Protein AF-A0A968F1L6-F1 (afdb_monomer_lite)

Foldseek 3Di:
DDVVVCPPVPDPNPLVVLVVVLVVQLVVLLVVLQVQLVCLCVVCVPDVPPVSNVCNNPVSVVSNVVSNVVSVVVSVVSNVVSVVVVVVVVVVVVVVVD

Secondary structure (DSSP, 8-state):
--GGGTS-TTS--HHHHHHHHHHHHHHHHHHHHHHHHHHHHHHHHTTSHHHHHHHHHHHHHHHHHHHHHHHHHHHHHHHHHHHHHHHHHHHHHHHHH-

Sequence (98 aa):
MNFKNFLNFERMVTPVIIKILFFIGLILVAITSIGIFFSGIIGGFGDGGFLSILVGLIGGPLTFILGALMVRIYSELLILLFRMNESLTDIKELLKKE

pLDDT: mean 87.09, std 12.54, range [45.66, 97.75]

Radius of gyration: 21.55 Å; chains: 1; bounding box: 43×28×70 Å

Structure (mmCIF, N/CA/C/O backbone):
data_AF-A0A968F1L6-F1
#
_entry.id   AF-A0A968F1L6-F1
#
loop_
_atom_site.group_PDB
_atom_site.id
_atom_site.type_symbol
_atom_site.label_atom_id
_atom_site.label_alt_id
_atom_site.label_comp_id
_atom_site.label_asym_id
_atom_site.label_entity_id
_atom_site.label_seq_id
_atom_site.pdbx_PDB_ins_code
_atom_site.Cartn_x
_atom_site.Cartn_y
_atom_site.Cartn_z
_atom_site.occupancy
_atom_site.B_iso_or_equiv
_atom_site.auth_seq_id
_atom_site.auth_comp_id
_atom_site.auth_as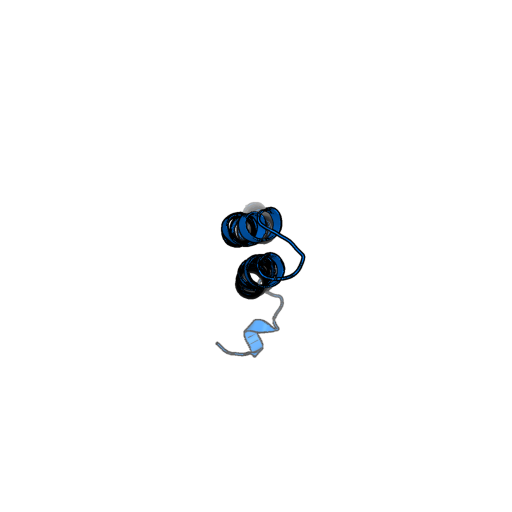ym_id
_atom_site.auth_atom_id
_atom_site.pdbx_PDB_model_num
ATOM 1 N N . MET A 1 1 ? -17.414 -19.609 7.245 1.00 47.41 1 MET A N 1
ATOM 2 C CA . MET A 1 1 ? -17.926 -18.583 8.185 1.00 47.41 1 MET A CA 1
ATOM 3 C C . MET A 1 1 ? -19.311 -18.165 7.722 1.00 47.41 1 MET A C 1
ATOM 5 O O . MET A 1 1 ? -19.473 -17.883 6.545 1.00 47.41 1 MET A O 1
ATOM 9 N N . ASN A 1 2 ? -20.308 -18.202 8.609 1.00 45.66 2 ASN A N 1
ATOM 10 C CA . ASN A 1 2 ? -21.695 -17.837 8.303 1.00 45.66 2 ASN A CA 1
ATOM 11 C C . ASN A 1 2 ? -21.788 -16.335 7.966 1.00 45.66 2 ASN A C 1
ATOM 13 O O . ASN A 1 2 ? -21.370 -15.514 8.779 1.00 45.66 2 ASN A O 1
ATOM 17 N N . PHE A 1 3 ? -22.350 -15.976 6.803 1.00 65.19 3 PHE A N 1
ATOM 18 C CA . PHE A 1 3 ? -22.499 -14.586 6.322 1.00 65.19 3 PHE A CA 1
ATOM 19 C C . PHE A 1 3 ? -23.245 -13.685 7.327 1.00 65.19 3 PHE A C 1
ATOM 21 O O . PHE A 1 3 ? -22.970 -12.494 7.438 1.00 65.19 3 PHE A O 1
ATOM 28 N N . LYS A 1 4 ? -24.110 -14.292 8.152 1.00 58.75 4 LYS A N 1
ATOM 29 C CA . LYS A 1 4 ? -24.836 -13.649 9.257 1.00 58.75 4 LYS A CA 1
ATOM 30 C C . LYS A 1 4 ? -23.925 -12.971 10.289 1.00 58.75 4 LYS A C 1
ATOM 32 O O . LYS A 1 4 ? -24.268 -11.905 10.781 1.00 58.75 4 LYS A O 1
ATOM 37 N N . ASN A 1 5 ? -22.749 -13.537 10.568 1.00 58.75 5 ASN A N 1
ATOM 38 C CA . ASN A 1 5 ? -21.812 -12.971 11.546 1.00 58.75 5 ASN A CA 1
ATOM 39 C C . ASN A 1 5 ? -20.969 -11.825 10.964 1.00 58.75 5 ASN A C 1
ATOM 41 O O . ASN A 1 5 ? -20.353 -11.091 11.724 1.00 58.75 5 ASN A O 1
ATOM 45 N N . PHE A 1 6 ? -20.927 -11.672 9.634 1.00 57.66 6 PHE A N 1
ATOM 46 C CA . PHE A 1 6 ? -20.200 -10.590 8.959 1.00 57.66 6 PHE A CA 1
ATOM 47 C C . PHE A 1 6 ? -21.010 -9.283 8.915 1.00 57.66 6 PHE A C 1
ATOM 49 O O . PHE A 1 6 ? -20.437 -8.210 8.775 1.00 57.66 6 PHE A O 1
ATOM 56 N N . LEU A 1 7 ? -22.339 -9.382 9.036 1.00 60.75 7 LEU A N 1
ATOM 57 C CA . LEU A 1 7 ? -23.267 -8.245 9.058 1.00 60.75 7 LEU A CA 1
ATOM 58 C C . LEU A 1 7 ? -23.646 -7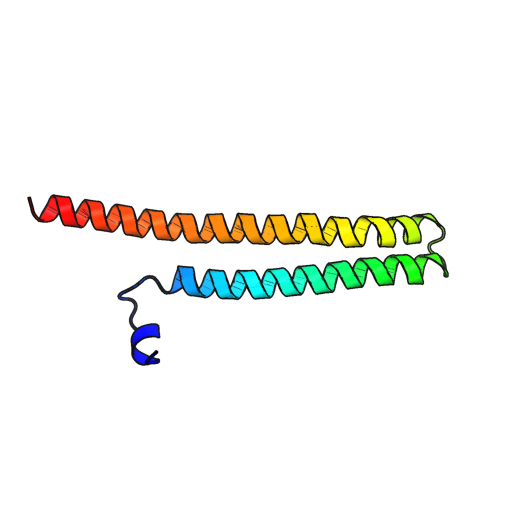.799 10.478 1.00 60.75 7 LEU A C 1
ATOM 60 O O . LEU A 1 7 ? -24.253 -6.743 10.639 1.00 60.75 7 LEU A O 1
ATOM 64 N N . ASN A 1 8 ? -23.289 -8.575 11.505 1.00 55.00 8 ASN A N 1
ATOM 65 C CA . ASN A 1 8 ? -23.416 -8.137 12.890 1.00 55.00 8 ASN A CA 1
ATOM 66 C C . ASN A 1 8 ? -22.247 -7.206 13.229 1.00 55.00 8 ASN A C 1
ATOM 68 O O . ASN A 1 8 ? -21.099 -7.636 13.318 1.00 55.00 8 ASN A O 1
ATOM 72 N N . PHE A 1 9 ? -22.557 -5.931 13.465 1.00 55.62 9 PHE A N 1
ATOM 73 C CA . PHE A 1 9 ? -21.622 -4.874 13.876 1.00 55.62 9 PHE A CA 1
ATOM 74 C C . PHE A 1 9 ? -21.048 -5.053 15.299 1.00 55.62 9 PHE A C 1
ATOM 76 O O . PHE A 1 9 ? -20.463 -4.126 15.848 1.00 55.62 9 PHE A O 1
ATOM 83 N N . GLU A 1 10 ? -21.202 -6.229 15.915 1.00 58.19 10 GLU A N 1
ATOM 84 C CA . GLU A 1 10 ? -20.697 -6.523 17.264 1.00 58.19 10 GLU A CA 1
ATOM 85 C C . GLU A 1 10 ? -19.166 -6.634 17.322 1.00 58.19 10 GLU A C 1
ATOM 87 O O . GLU A 1 10 ? -18.569 -6.457 18.378 1.00 58.19 10 GLU A O 1
ATOM 92 N N . ARG A 1 11 ? -18.509 -6.900 16.186 1.00 58.97 11 ARG A N 1
ATOM 93 C CA . ARG A 1 11 ? -17.054 -6.775 16.034 1.00 58.97 11 ARG A CA 1
ATOM 94 C C . ARG A 1 11 ? -16.742 -5.778 14.939 1.00 58.97 11 ARG A C 1
ATOM 96 O O . ARG A 1 11 ? -17.445 -5.723 13.931 1.00 58.97 11 ARG A O 1
ATOM 103 N N . MET A 1 12 ? -15.642 -5.044 15.093 1.00 68.69 12 MET A N 1
ATOM 104 C CA . MET A 1 12 ? -15.143 -4.194 14.021 1.00 68.69 12 MET A CA 1
ATOM 105 C C . MET A 1 12 ? -14.829 -5.073 12.801 1.00 68.69 12 MET A C 1
ATOM 107 O O . MET A 1 12 ? -13.866 -5.833 12.785 1.00 68.69 12 MET A O 1
ATOM 111 N N . VAL A 1 13 ? -15.666 -4.988 11.765 1.00 75.44 13 VAL A N 1
ATOM 112 C CA . VAL A 1 13 ? -15.443 -5.653 10.465 1.00 75.44 13 VAL A CA 1
ATOM 113 C C . VAL A 1 13 ? -14.335 -4.928 9.683 1.00 75.44 13 VAL A C 1
ATOM 115 O O . VAL A 1 13 ? -13.676 -5.496 8.810 1.00 75.44 13 VAL A O 1
ATOM 118 N N . THR A 1 14 ? -14.067 -3.673 10.043 1.00 80.38 14 THR A N 1
ATOM 119 C CA . THR A 1 14 ? -13.151 -2.762 9.354 1.00 80.38 14 THR A CA 1
ATOM 120 C C . THR A 1 14 ? -11.713 -3.276 9.202 1.00 80.38 14 THR A C 1
ATOM 122 O O . THR A 1 14 ? -11.190 -3.188 8.091 1.00 80.38 14 THR A O 1
ATOM 125 N N . PRO A 1 15 ? -11.064 -3.893 10.213 1.00 82.38 15 PRO A N 1
ATOM 126 C CA . PRO A 1 15 ? -9.724 -4.462 10.058 1.00 82.38 15 PRO A CA 1
ATOM 127 C C . PRO A 1 15 ? -9.654 -5.556 8.986 1.00 82.38 15 PRO A C 1
ATOM 129 O O . PRO A 1 15 ? -8.625 -5.719 8.334 1.00 82.38 15 PRO A O 1
ATOM 132 N N . VAL A 1 16 ? -10.740 -6.310 8.780 1.00 84.75 16 VAL A N 1
ATOM 133 C CA . VAL A 1 16 ? -10.815 -7.342 7.735 1.00 84.75 16 VAL A CA 1
ATOM 134 C C . VAL A 1 16 ? -10.942 -6.699 6.355 1.00 84.75 16 VAL A C 1
ATOM 136 O O . VAL A 1 16 ? -10.240 -7.101 5.430 1.00 84.75 16 VAL A O 1
ATOM 139 N N . ILE A 1 17 ? -11.773 -5.663 6.225 1.00 88.25 17 ILE A N 1
ATOM 140 C CA . ILE A 1 17 ? -11.934 -4.907 4.974 1.00 88.25 17 ILE A CA 1
ATOM 141 C C . ILE A 1 17 ? -10.607 -4.255 4.559 1.00 88.25 17 ILE A C 1
ATOM 143 O O . ILE A 1 17 ? -10.223 -4.344 3.395 1.00 88.25 17 ILE A O 1
ATOM 147 N N . ILE A 1 18 ? -9.857 -3.675 5.504 1.00 90.94 18 ILE A N 1
ATOM 148 C CA . ILE A 1 18 ? -8.552 -3.057 5.214 1.00 90.94 18 ILE A CA 1
ATOM 149 C C . ILE A 1 18 ? -7.552 -4.086 4.669 1.00 90.94 18 ILE A C 1
ATOM 151 O O . ILE A 1 18 ? -6.801 -3.772 3.750 1.00 90.94 18 ILE A O 1
ATOM 155 N N . LYS A 1 19 ? -7.567 -5.338 5.152 1.00 89.50 19 LYS A N 1
ATOM 156 C CA . LYS A 1 19 ? -6.717 -6.400 4.578 1.00 89.50 19 LYS A CA 1
ATOM 157 C C . LYS A 1 19 ? -7.055 -6.684 3.114 1.00 89.50 19 LYS A C 1
ATOM 159 O O . LYS A 1 19 ? -6.148 -6.902 2.320 1.00 89.50 19 LYS A O 1
ATOM 164 N N . ILE A 1 20 ? -8.336 -6.673 2.748 1.00 92.12 20 ILE A N 1
ATOM 165 C CA . ILE A 1 20 ? -8.761 -6.849 1.350 1.00 92.12 20 ILE A CA 1
ATOM 166 C C . ILE A 1 20 ? -8.280 -5.661 0.506 1.00 92.12 20 ILE A C 1
ATOM 168 O O . ILE A 1 20 ? -7.704 -5.860 -0.563 1.00 92.12 20 ILE A O 1
ATOM 172 N N . LEU A 1 21 ? -8.441 -4.435 1.015 1.00 92.81 21 LEU A N 1
ATOM 173 C CA . LEU A 1 21 ? -7.950 -3.221 0.356 1.00 92.81 21 LEU A CA 1
ATOM 174 C C . LEU A 1 21 ? -6.429 -3.226 0.169 1.00 92.81 21 LEU A C 1
ATOM 176 O O . LEU A 1 21 ? -5.961 -2.812 -0.887 1.00 92.81 21 LEU A O 1
ATOM 180 N N . PHE A 1 22 ? -5.664 -3.741 1.136 1.00 94.56 22 PHE A N 1
ATOM 181 C CA . PHE A 1 22 ? -4.213 -3.906 1.013 1.00 94.56 22 PHE A CA 1
ATOM 182 C C . PHE A 1 22 ? -3.843 -4.760 -0.205 1.00 94.56 22 PHE A C 1
ATOM 184 O O . PHE A 1 22 ? -3.014 -4.347 -1.013 1.00 94.56 22 PHE A O 1
ATOM 191 N N . PHE A 1 23 ? -4.480 -5.924 -0.376 1.00 94.75 23 PHE A N 1
ATOM 192 C CA . PHE A 1 23 ? -4.206 -6.791 -1.525 1.00 94.75 23 PHE A CA 1
ATOM 193 C C . PHE A 1 23 ? -4.592 -6.131 -2.851 1.00 94.75 23 PHE A C 1
ATOM 19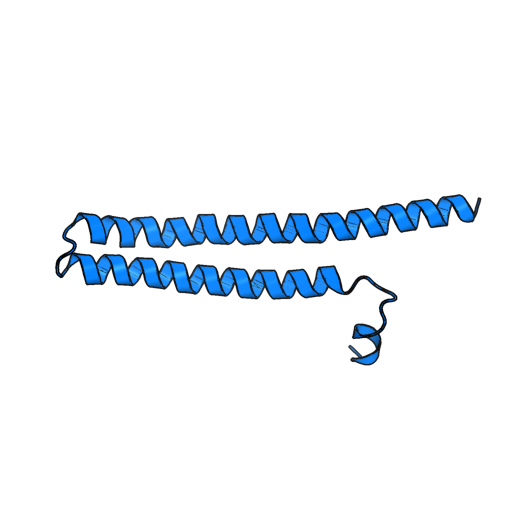5 O O . PHE A 1 23 ? -3.827 -6.206 -3.810 1.00 94.75 23 PHE A O 1
ATOM 202 N N . ILE A 1 24 ? -5.736 -5.443 -2.900 1.00 96.00 24 ILE A N 1
ATOM 203 C CA . ILE A 1 24 ? -6.158 -4.689 -4.089 1.00 96.00 24 ILE A CA 1
ATOM 204 C C . ILE A 1 24 ? -5.141 -3.588 -4.414 1.00 96.00 24 ILE A C 1
ATOM 206 O O . ILE A 1 24 ? -4.706 -3.469 -5.557 1.00 96.00 24 ILE A O 1
ATOM 210 N N . GLY A 1 25 ? -4.719 -2.814 -3.412 1.00 95.75 25 GLY A N 1
ATOM 211 C CA . GLY A 1 25 ? -3.716 -1.763 -3.566 1.00 95.75 25 GLY A CA 1
ATOM 212 C C . GLY A 1 25 ? -2.372 -2.309 -4.047 1.00 95.75 25 GLY A C 1
ATOM 213 O O . GLY A 1 25 ? -1.765 -1.737 -4.948 1.00 95.75 25 GLY A O 1
ATOM 214 N N . LEU A 1 26 ? -1.936 -3.450 -3.512 1.00 96.81 26 LEU A N 1
ATOM 215 C CA . LEU A 1 26 ? -0.700 -4.109 -3.931 1.00 96.81 26 LEU A CA 1
ATOM 216 C C . LEU A 1 26 ? -0.768 -4.572 -5.394 1.00 96.81 26 LEU A C 1
ATOM 218 O O . LEU A 1 26 ? 0.190 -4.377 -6.140 1.00 96.81 26 LEU A O 1
ATOM 222 N N . ILE A 1 27 ? -1.903 -5.135 -5.822 1.00 97.62 27 ILE A N 1
ATOM 223 C CA . ILE A 1 27 ? -2.134 -5.525 -7.221 1.00 97.62 27 ILE A CA 1
ATOM 224 C C . ILE A 1 27 ? -2.111 -4.295 -8.134 1.00 97.62 27 ILE A C 1
ATOM 226 O O . ILE A 1 27 ? -1.471 -4.331 -9.183 1.00 97.62 27 ILE A O 1
ATOM 230 N N . LEU A 1 28 ? -2.755 -3.195 -7.736 1.00 97.19 28 LEU A N 1
ATOM 231 C CA . LEU A 1 28 ? -2.733 -1.948 -8.503 1.00 97.19 28 LEU A CA 1
ATOM 232 C C . LEU A 1 28 ? -1.309 -1.409 -8.662 1.00 97.19 28 LEU A C 1
ATOM 234 O O . LEU A 1 28 ? -0.918 -1.079 -9.776 1.00 97.19 28 LEU A O 1
ATOM 238 N N . VAL A 1 29 ? -0.519 -1.381 -7.585 1.00 97.56 29 VAL A N 1
ATOM 239 C CA . VAL A 1 29 ? 0.897 -0.977 -7.638 1.00 97.56 29 VAL A CA 1
ATOM 240 C C . VAL A 1 29 ? 1.709 -1.904 -8.546 1.00 97.56 29 VAL A C 1
ATOM 242 O O . VAL A 1 29 ? 2.546 -1.436 -9.317 1.00 97.56 29 VAL A O 1
ATOM 245 N N . ALA A 1 30 ? 1.461 -3.214 -8.500 1.00 96.88 30 ALA A N 1
ATOM 246 C CA . ALA A 1 30 ? 2.123 -4.159 -9.394 1.00 96.88 30 ALA A CA 1
ATOM 247 C C . ALA A 1 30 ? 1.810 -3.838 -10.864 1.00 96.88 30 ALA A C 1
ATOM 249 O O . ALA A 1 30 ? 2.729 -3.682 -11.666 1.00 96.88 30 ALA A O 1
ATOM 250 N N . ILE A 1 31 ? 0.533 -3.645 -11.206 1.00 97.69 31 ILE A N 1
ATOM 251 C CA . ILE A 1 31 ? 0.101 -3.326 -12.574 1.00 97.69 31 ILE A CA 1
ATOM 252 C C . ILE A 1 31 ? 0.691 -1.992 -13.044 1.00 97.69 31 ILE A C 1
ATOM 254 O O . ILE A 1 31 ? 1.216 -1.920 -14.155 1.00 97.69 31 ILE A O 1
ATOM 258 N N . THR A 1 32 ? 0.650 -0.943 -12.218 1.00 95.88 32 THR A N 1
ATOM 259 C CA . THR A 1 32 ? 1.193 0.369 -12.600 1.00 95.88 32 THR A CA 1
ATOM 260 C C . THR A 1 32 ? 2.706 0.328 -12.768 1.00 95.88 32 THR A C 1
ATOM 262 O O . THR A 1 32 ? 3.216 0.890 -13.733 1.00 95.88 32 THR A O 1
ATOM 265 N N . SER A 1 33 ? 3.429 -0.386 -11.901 1.00 96.12 33 SER A N 1
ATOM 266 C CA . SER A 1 33 ? 4.886 -0.533 -12.013 1.00 96.12 33 SER A CA 1
ATOM 267 C C . SER A 1 33 ? 5.311 -1.260 -13.293 1.00 96.12 33 SER A C 1
ATOM 269 O O . SER A 1 33 ? 6.237 -0.819 -13.974 1.00 96.12 33 SER A O 1
ATOM 271 N N . ILE A 1 34 ? 4.587 -2.318 -13.670 1.00 96.31 34 ILE A N 1
ATOM 272 C CA . ILE A 1 34 ? 4.783 -3.047 -14.928 1.00 96.31 34 ILE A CA 1
ATOM 273 C C . ILE A 1 34 ? 4.452 -2.142 -16.119 1.00 96.31 34 ILE A C 1
ATOM 275 O O . ILE A 1 34 ? 5.211 -2.096 -17.086 1.00 96.31 34 ILE A O 1
ATOM 279 N N . GLY A 1 35 ? 3.356 -1.383 -16.033 1.00 95.38 35 GLY A N 1
ATOM 280 C CA . GLY A 1 35 ? 2.979 -0.399 -17.044 1.00 95.38 35 GLY A CA 1
ATOM 281 C C . GLY A 1 35 ? 4.085 0.625 -17.295 1.00 95.38 35 GLY A C 1
ATOM 282 O O . GLY A 1 35 ? 4.483 0.801 -18.440 1.00 95.38 35 GLY A O 1
ATOM 283 N N . ILE A 1 36 ? 4.633 1.225 -16.232 1.00 93.69 36 ILE A N 1
ATOM 284 C CA . ILE A 1 36 ? 5.734 2.204 -16.300 1.00 93.69 36 ILE A CA 1
ATOM 285 C C . ILE A 1 36 ? 6.996 1.581 -16.907 1.00 93.69 36 ILE A C 1
ATOM 287 O O . ILE A 1 36 ? 7.664 2.206 -17.734 1.00 93.69 36 ILE A O 1
ATOM 291 N N . PHE A 1 37 ? 7.315 0.342 -16.523 1.00 94.69 37 PHE A N 1
ATOM 292 C CA . PHE A 1 37 ? 8.472 -0.379 -17.044 1.00 94.69 37 PHE A CA 1
ATOM 293 C C . PHE A 1 37 ? 8.385 -0.561 -18.563 1.00 94.69 37 PHE A C 1
ATOM 295 O O . PHE A 1 37 ? 9.279 -0.134 -19.297 1.00 94.69 37 PHE A O 1
ATOM 302 N N . PHE A 1 38 ? 7.281 -1.133 -19.053 1.00 94.00 38 PHE A N 1
ATOM 303 C CA . PHE A 1 38 ? 7.101 -1.366 -20.484 1.00 94.00 38 PHE A CA 1
ATOM 304 C C . PHE A 1 38 ? 6.889 -0.070 -21.266 1.00 94.00 38 PHE A C 1
ATOM 306 O O . PHE A 1 38 ? 7.439 0.063 -22.357 1.00 94.00 38 PHE A O 1
ATOM 313 N N . SER A 1 39 ? 6.158 0.908 -20.723 1.00 91.69 39 SER A N 1
ATOM 314 C CA . SER A 1 39 ? 5.944 2.187 -21.406 1.00 91.69 39 SER A CA 1
ATOM 315 C C . SER A 1 39 ? 7.244 2.968 -21.576 1.00 91.69 39 SER A C 1
ATOM 317 O O . SER A 1 39 ? 7.462 3.558 -22.630 1.00 91.69 39 SER A O 1
ATOM 319 N N . GLY A 1 40 ? 8.123 2.959 -20.567 1.00 90.44 40 GLY A N 1
ATOM 320 C CA . GLY A 1 40 ? 9.417 3.636 -20.645 1.00 90.44 40 GLY A CA 1
ATOM 321 C C . GLY A 1 40 ? 10.364 2.977 -21.649 1.00 90.44 40 GLY A C 1
ATOM 322 O O . GLY A 1 40 ? 11.014 3.672 -22.427 1.00 90.44 40 GLY A O 1
ATOM 323 N N . ILE A 1 41 ? 10.382 1.640 -21.702 1.00 89.44 41 ILE A N 1
ATOM 324 C CA . ILE A 1 41 ? 11.194 0.900 -22.677 1.00 89.44 41 ILE A CA 1
ATOM 325 C C . ILE A 1 41 ? 10.665 1.122 -24.099 1.00 89.44 41 ILE A C 1
ATOM 327 O O . ILE A 1 41 ? 11.417 1.575 -24.957 1.00 89.44 41 ILE A O 1
ATOM 331 N N . ILE A 1 42 ? 9.378 0.856 -24.352 1.00 90.56 42 ILE A N 1
ATOM 332 C CA . ILE A 1 42 ? 8.781 0.970 -25.694 1.00 90.56 42 ILE A CA 1
ATOM 333 C C . ILE A 1 42 ? 8.851 2.418 -26.196 1.00 90.56 42 ILE A C 1
ATOM 335 O O . ILE A 1 42 ? 9.246 2.656 -27.336 1.00 90.56 42 ILE A O 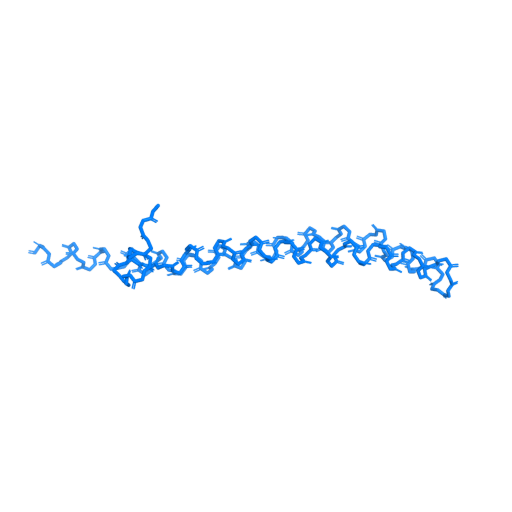1
ATOM 339 N N . GLY A 1 43 ? 8.527 3.393 -25.340 1.00 87.19 43 GLY A N 1
ATOM 340 C CA . GLY A 1 43 ? 8.585 4.813 -25.690 1.00 87.19 43 GLY A CA 1
ATOM 341 C C . GLY A 1 43 ? 10.003 5.313 -25.969 1.00 87.19 43 GLY A C 1
ATOM 342 O O . GLY A 1 43 ? 10.185 6.189 -26.810 1.00 87.19 43 GLY A O 1
ATOM 343 N N . GLY A 1 44 ? 11.015 4.737 -25.315 1.00 86.75 44 GLY A N 1
ATOM 344 C CA . GLY A 1 44 ? 12.413 5.110 -25.515 1.00 86.75 44 GLY A CA 1
ATOM 345 C C . GLY A 1 44 ? 13.044 4.599 -26.815 1.00 86.75 44 GLY A C 1
ATOM 346 O O . GLY A 1 44 ? 13.956 5.242 -27.325 1.00 86.75 44 GLY A O 1
ATOM 347 N N . PHE A 1 45 ? 12.539 3.498 -27.386 1.00 82.50 45 PHE A N 1
ATOM 348 C CA . PHE A 1 45 ? 12.921 3.042 -28.735 1.00 82.50 45 PHE A CA 1
ATOM 349 C C . PHE A 1 45 ? 12.229 3.825 -29.865 1.00 82.50 45 PHE A C 1
ATOM 351 O O . PHE A 1 45 ? 12.661 3.730 -31.012 1.00 82.50 45 PHE A O 1
ATOM 358 N N . GLY A 1 46 ? 11.161 4.569 -29.553 1.00 84.19 46 GLY A N 1
ATOM 359 C CA . GLY A 1 46 ? 10.487 5.487 -30.473 1.00 84.19 46 GLY A CA 1
ATOM 360 C C . GLY A 1 46 ? 11.079 6.898 -30.404 1.00 84.19 46 GLY A C 1
ATOM 361 O O . GLY A 1 46 ? 12.209 7.121 -30.821 1.00 84.19 46 GLY A O 1
ATOM 362 N N . ASP A 1 47 ? 10.310 7.841 -29.852 1.00 79.25 47 ASP A N 1
ATOM 363 C CA . ASP A 1 47 ? 10.663 9.272 -29.766 1.00 79.25 47 ASP A CA 1
ATOM 364 C C . ASP A 1 47 ? 11.326 9.686 -28.437 1.00 79.25 47 ASP A C 1
ATOM 366 O O . ASP A 1 47 ? 11.911 10.763 -28.340 1.00 79.25 47 ASP A O 1
ATOM 370 N N . GLY A 1 48 ? 11.226 8.869 -27.382 1.00 77.81 48 GLY A N 1
ATOM 371 C CA . GLY A 1 48 ? 11.630 9.253 -26.021 1.00 77.81 48 GLY A CA 1
ATOM 372 C C . GLY A 1 48 ? 13.141 9.228 -25.753 1.00 77.81 48 GLY A C 1
ATOM 373 O O . GLY A 1 48 ? 13.618 9.781 -24.757 1.00 77.81 48 GLY A O 1
ATOM 374 N N . GLY A 1 49 ? 13.910 8.583 -26.635 1.00 89.38 49 GLY A N 1
ATOM 375 C CA . GLY A 1 49 ? 15.357 8.435 -26.509 1.00 89.38 49 GLY A CA 1
ATOM 376 C C . GLY A 1 49 ? 15.805 7.692 -25.241 1.00 89.38 49 GLY A C 1
ATOM 377 O O . GLY A 1 49 ? 15.026 7.061 -24.523 1.00 89.38 49 GLY A O 1
ATOM 378 N N . PHE A 1 50 ? 17.106 7.778 -24.942 1.00 88.44 50 PHE A N 1
ATOM 379 C CA . PHE A 1 50 ? 17.744 7.042 -23.840 1.00 88.44 50 PHE A CA 1
ATOM 380 C C . PHE A 1 50 ? 17.152 7.359 -22.454 1.00 88.44 50 PHE A C 1
ATOM 382 O O . PHE A 1 50 ? 17.085 6.482 -21.590 1.00 88.44 50 PHE A O 1
ATOM 389 N N . LEU A 1 51 ? 16.677 8.591 -22.240 1.00 88.94 51 LEU A N 1
ATOM 390 C CA . LEU A 1 51 ? 16.125 9.020 -20.953 1.00 88.94 51 LEU A CA 1
ATOM 391 C C . LEU A 1 51 ? 14.832 8.267 -20.601 1.00 88.94 51 LEU A C 1
ATOM 393 O O . LEU A 1 51 ? 14.668 7.845 -19.458 1.00 88.94 51 LEU A O 1
ATOM 397 N N . SER A 1 52 ? 13.942 8.035 -21.571 1.00 89.69 52 SER A N 1
ATOM 398 C CA . SER A 1 52 ? 12.707 7.270 -21.344 1.00 89.69 52 SER A CA 1
ATOM 399 C C . SER A 1 52 ? 12.979 5.808 -20.987 1.00 89.69 52 SER A C 1
ATOM 401 O O . SER A 1 52 ? 12.315 5.266 -20.101 1.00 89.69 52 SER A O 1
ATOM 403 N N . ILE A 1 53 ? 14.001 5.194 -21.598 1.00 90.81 53 ILE A N 1
ATOM 404 C CA . ILE A 1 53 ? 14.424 3.823 -21.269 1.00 90.81 53 ILE A CA 1
ATOM 405 C C . ILE A 1 53 ? 14.911 3.758 -19.820 1.00 90.81 53 ILE A C 1
ATOM 407 O O . ILE A 1 53 ? 14.519 2.859 -19.076 1.00 90.81 53 ILE A O 1
ATOM 411 N N . LEU A 1 54 ? 15.722 4.734 -19.396 1.00 92.75 54 LEU A N 1
ATOM 412 C CA . LEU A 1 54 ? 16.233 4.809 -18.028 1.00 92.75 54 LEU A CA 1
ATOM 413 C C . LEU A 1 54 ? 15.096 4.972 -17.006 1.00 92.75 54 LEU A C 1
ATOM 415 O O . LEU A 1 54 ? 15.089 4.298 -15.974 1.00 92.75 54 LEU A O 1
ATOM 419 N N . VAL A 1 55 ? 14.107 5.817 -17.317 1.00 90.25 55 VAL A N 1
ATOM 420 C CA . VAL A 1 55 ? 12.909 6.008 -16.486 1.00 90.25 55 VAL A CA 1
ATOM 421 C C . VAL A 1 55 ? 12.072 4.732 -16.407 1.00 90.25 55 VAL A C 1
ATOM 423 O O . VAL A 1 55 ? 11.615 4.393 -15.322 1.00 90.25 55 VAL A O 1
ATOM 426 N N . GLY A 1 56 ? 11.897 3.983 -17.496 1.00 92.75 56 GLY A N 1
ATOM 427 C CA . GLY A 1 56 ? 11.196 2.694 -17.450 1.00 92.75 56 GLY A CA 1
ATOM 428 C C . GLY A 1 56 ? 11.938 1.656 -16.606 1.00 92.75 56 GLY A C 1
ATOM 429 O O . GLY A 1 56 ? 11.364 1.060 -15.693 1.00 92.75 56 GLY A O 1
ATOM 430 N N . LEU A 1 57 ? 13.235 1.484 -16.873 1.00 93.25 57 LEU A N 1
ATOM 431 C CA . LEU A 1 57 ? 14.072 0.451 -16.262 1.00 93.25 57 LEU A CA 1
ATOM 432 C C . LEU A 1 57 ? 14.278 0.661 -14.757 1.00 93.25 57 LEU A C 1
ATOM 434 O O . LEU A 1 57 ? 14.248 -0.305 -14.000 1.00 93.25 57 LEU A O 1
ATOM 438 N N . ILE A 1 58 ? 14.480 1.908 -14.322 1.00 94.25 58 ILE A N 1
ATOM 439 C CA . ILE A 1 58 ? 14.703 2.243 -12.907 1.00 94.25 58 ILE A CA 1
ATOM 440 C C . ILE A 1 58 ? 13.391 2.641 -12.231 1.00 94.25 58 ILE A C 1
ATOM 442 O O . ILE A 1 58 ? 13.094 2.187 -11.126 1.00 94.25 58 ILE A O 1
ATOM 446 N N . GLY A 1 59 ? 12.587 3.471 -12.892 1.00 93.25 59 GLY A N 1
ATOM 447 C CA . GLY A 1 59 ? 11.348 4.003 -12.335 1.00 93.25 59 GLY A CA 1
ATOM 448 C C . GLY A 1 59 ? 10.275 2.939 -12.137 1.00 93.25 59 GLY A C 1
ATOM 449 O O . GLY A 1 59 ? 9.565 3.017 -11.140 1.00 93.25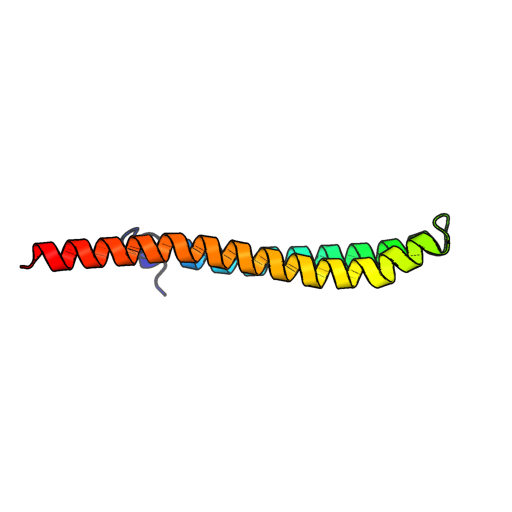 59 GLY A O 1
ATOM 450 N N . GLY A 1 60 ? 10.183 1.910 -12.986 1.00 93.88 60 GLY A N 1
ATOM 451 C CA . GLY A 1 60 ? 9.240 0.803 -12.785 1.00 93.88 60 GLY A CA 1
ATOM 452 C C . GLY A 1 60 ? 9.476 0.064 -11.456 1.00 93.88 60 GLY A C 1
ATOM 453 O O . GLY A 1 60 ? 8.622 0.132 -10.565 1.00 93.88 60 GLY A O 1
ATOM 454 N N . PRO A 1 61 ? 10.645 -0.579 -11.259 1.00 95.19 61 PRO A N 1
ATOM 455 C CA . PRO A 1 61 ? 10.982 -1.272 -10.014 1.00 95.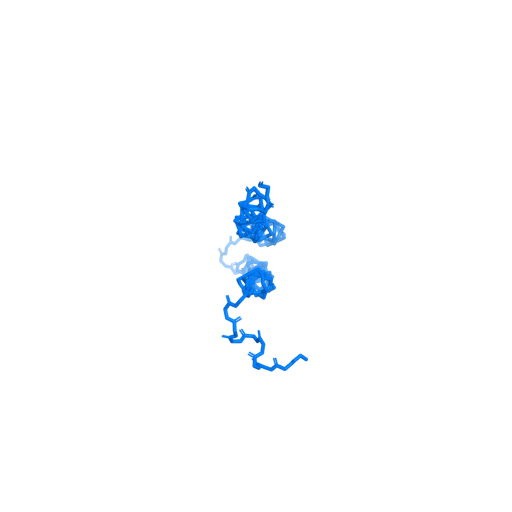19 61 PRO A CA 1
ATOM 456 C C . PRO A 1 61 ? 10.957 -0.362 -8.783 1.00 95.19 61 PRO A C 1
ATOM 458 O O . PRO A 1 61 ? 10.461 -0.761 -7.728 1.00 95.19 61 PRO A O 1
ATOM 461 N N . LEU A 1 62 ? 11.440 0.878 -8.911 1.00 96.44 62 LEU A N 1
ATOM 462 C CA . LEU A 1 62 ? 11.410 1.844 -7.815 1.00 96.44 62 LEU A CA 1
ATOM 463 C C . LEU A 1 62 ? 9.970 2.182 -7.400 1.00 96.44 62 LEU A C 1
ATOM 465 O O . LEU A 1 62 ? 9.662 2.197 -6.209 1.00 96.44 62 LEU A O 1
ATOM 469 N N . THR A 1 63 ? 9.076 2.385 -8.372 1.00 95.75 63 THR A N 1
ATOM 470 C CA . THR A 1 63 ? 7.648 2.630 -8.118 1.00 95.75 63 THR A CA 1
ATOM 471 C C . THR A 1 63 ? 6.986 1.429 -7.452 1.00 95.75 63 THR A C 1
ATOM 473 O O . THR A 1 63 ? 6.165 1.617 -6.559 1.00 95.75 63 THR A O 1
ATOM 476 N N . PHE A 1 64 ? 7.366 0.199 -7.814 1.00 97.00 64 PHE A N 1
ATOM 477 C CA . PHE A 1 64 ? 6.858 -0.999 -7.146 1.00 97.00 64 PHE A CA 1
ATOM 478 C C . PHE A 1 64 ? 7.256 -1.037 -5.668 1.00 97.00 64 PHE A C 1
ATOM 480 O O . PHE A 1 64 ? 6.398 -1.203 -4.805 1.00 97.00 64 PHE A O 1
ATOM 487 N N . ILE A 1 65 ? 8.544 -0.845 -5.368 1.00 97.25 65 ILE A N 1
ATOM 488 C CA . ILE A 1 65 ? 9.066 -0.904 -3.996 1.00 97.25 65 ILE A CA 1
ATOM 489 C C . ILE A 1 65 ? 8.435 0.196 -3.139 1.00 97.25 65 ILE A C 1
ATOM 491 O O . ILE A 1 65 ? 7.888 -0.087 -2.072 1.00 97.25 65 ILE A O 1
ATOM 495 N N . LEU A 1 66 ? 8.473 1.445 -3.614 1.00 97.19 66 LEU A N 1
ATOM 496 C CA . LEU A 1 66 ? 7.919 2.584 -2.882 1.00 97.19 66 LEU A CA 1
ATOM 497 C C . LEU A 1 66 ? 6.397 2.492 -2.764 1.00 97.19 66 LEU A C 1
ATOM 499 O O . LEU A 1 66 ? 5.853 2.713 -1.685 1.00 97.19 66 LEU A O 1
ATOM 503 N N . GLY A 1 67 ? 5.704 2.121 -3.841 1.00 96.38 67 GLY A N 1
ATOM 504 C CA . GLY A 1 67 ? 4.254 1.957 -3.846 1.00 96.38 67 GLY A CA 1
ATOM 505 C C . GLY A 1 67 ? 3.795 0.848 -2.901 1.00 96.38 67 GLY A C 1
ATOM 506 O O . GLY A 1 67 ? 2.879 1.060 -2.110 1.00 96.38 67 GLY A O 1
ATOM 507 N N . ALA A 1 68 ? 4.458 -0.312 -2.915 1.00 96.75 68 ALA A N 1
ATOM 508 C CA . ALA A 1 68 ? 4.128 -1.427 -2.033 1.00 96.75 68 ALA A CA 1
ATOM 509 C C . ALA A 1 68 ? 4.392 -1.074 -0.563 1.00 96.75 68 ALA A C 1
ATOM 511 O O . ALA A 1 68 ? 3.576 -1.391 0.306 1.00 96.75 68 ALA A O 1
ATOM 512 N N . LEU A 1 69 ? 5.499 -0.373 -0.286 1.00 97.75 69 LEU A N 1
ATOM 513 C CA . LEU A 1 69 ? 5.810 0.128 1.049 1.00 97.75 69 LEU A CA 1
ATOM 514 C C . LEU A 1 69 ? 4.743 1.117 1.535 1.00 97.75 69 LEU A C 1
ATOM 516 O O . LEU A 1 69 ? 4.251 0.975 2.652 1.00 97.75 69 LEU A O 1
ATOM 520 N N . MET A 1 70 ? 4.333 2.067 0.691 1.00 97.00 70 MET A N 1
ATOM 521 C CA . MET A 1 70 ? 3.280 3.029 1.026 1.00 97.00 70 MET A CA 1
ATOM 522 C C . MET A 1 70 ? 1.951 2.332 1.318 1.00 97.00 70 MET A C 1
ATOM 524 O O . MET A 1 70 ? 1.367 2.560 2.376 1.00 97.00 70 MET A O 1
ATOM 528 N N . VAL A 1 71 ? 1.492 1.432 0.441 1.00 96.81 71 VAL A N 1
ATOM 529 C CA . VAL A 1 71 ? 0.246 0.670 0.649 1.00 96.81 71 VAL A CA 1
ATOM 530 C C . VAL A 1 71 ? 0.284 -0.093 1.975 1.00 96.81 71 VAL A C 1
ATOM 532 O O . VAL A 1 71 ? -0.712 -0.114 2.704 1.00 96.81 71 VAL A O 1
ATOM 535 N N . ARG A 1 72 ? 1.437 -0.673 2.329 1.00 96.31 72 ARG A N 1
ATOM 536 C CA . ARG A 1 72 ? 1.630 -1.363 3.606 1.00 96.31 72 ARG A CA 1
ATOM 537 C C . ARG A 1 72 ? 1.529 -0.414 4.799 1.00 96.31 72 ARG A C 1
ATOM 539 O O . ARG A 1 72 ? 0.729 -0.682 5.690 1.00 96.31 72 ARG A O 1
ATOM 546 N N . ILE A 1 73 ? 2.279 0.689 4.795 1.00 96.75 73 ILE A N 1
ATOM 547 C CA . ILE A 1 73 ? 2.288 1.666 5.894 1.00 96.75 73 ILE A CA 1
ATOM 548 C C . ILE A 1 73 ? 0.882 2.232 6.115 1.00 96.75 73 ILE A C 1
ATOM 550 O O . ILE A 1 73 ? 0.384 2.214 7.238 1.00 96.75 73 ILE A O 1
ATOM 554 N N . TYR A 1 74 ? 0.198 2.667 5.053 1.00 95.00 74 TYR A N 1
ATOM 555 C CA . TYR A 1 74 ? -1.167 3.185 5.168 1.00 95.00 74 TYR A CA 1
ATOM 556 C C . TYR A 1 74 ? -2.137 2.135 5.722 1.00 95.00 74 TYR A C 1
ATOM 558 O O . TYR A 1 74 ? -2.942 2.446 6.599 1.00 95.00 74 TYR A O 1
ATOM 566 N N . SER A 1 75 ? -2.044 0.882 5.270 1.00 94.00 75 SER A N 1
ATOM 567 C CA . SER A 1 75 ? -2.909 -0.197 5.764 1.00 94.00 75 SER A CA 1
ATOM 568 C C . SER A 1 75 ? -2.650 -0.522 7.239 1.00 94.00 75 SER A C 1
ATOM 570 O O . SER A 1 75 ? -3.598 -0.724 7.999 1.00 94.00 75 SER A O 1
ATOM 572 N N . GLU A 1 76 ? -1.383 -0.547 7.664 1.00 94.31 76 GLU A N 1
ATOM 573 C CA . GLU A 1 76 ? -0.994 -0.763 9.062 1.00 94.31 76 GLU A CA 1
ATOM 574 C C . GLU A 1 76 ? -1.502 0.370 9.963 1.00 94.31 76 GLU A C 1
ATOM 576 O O . GLU A 1 76 ? -2.096 0.089 11.005 1.00 94.31 76 GLU A O 1
ATOM 581 N N . LEU A 1 77 ? -1.364 1.631 9.538 1.00 94.50 77 LEU A N 1
ATOM 582 C CA . LEU A 1 77 ? -1.876 2.791 10.274 1.00 94.50 77 LEU A CA 1
ATOM 583 C C . LEU A 1 77 ? -3.402 2.751 10.423 1.00 94.50 77 LEU A C 1
ATOM 585 O O . LEU A 1 77 ? -3.917 2.988 11.514 1.00 94.50 77 LEU A O 1
ATOM 589 N N . LEU A 1 78 ? -4.132 2.399 9.360 1.00 91.50 78 LEU A N 1
ATOM 590 C CA . LEU A 1 78 ? -5.589 2.266 9.425 1.00 91.50 78 LEU A CA 1
ATOM 591 C C . LEU A 1 78 ? -6.008 1.175 10.420 1.00 91.50 78 LEU A C 1
ATOM 593 O O . LEU A 1 78 ? -6.865 1.418 11.265 1.00 91.50 78 LEU A O 1
ATOM 597 N N . ILE A 1 79 ? -5.392 -0.012 10.362 1.00 90.94 79 ILE A N 1
ATOM 598 C CA . ILE A 1 79 ? -5.696 -1.117 11.290 1.00 90.94 79 ILE A CA 1
ATOM 599 C C . ILE A 1 79 ? -5.340 -0.740 12.734 1.00 90.94 79 ILE A C 1
ATOM 601 O O . ILE A 1 79 ? -6.086 -1.081 13.655 1.00 90.94 79 ILE A O 1
ATOM 605 N N . LEU A 1 80 ? -4.221 -0.041 12.938 1.00 92.62 80 LEU A N 1
ATOM 606 C CA . LEU A 1 80 ? -3.755 0.382 14.256 1.00 92.62 80 LEU A CA 1
ATOM 607 C C . LEU A 1 80 ? -4.786 1.266 14.967 1.00 92.62 80 LEU A C 1
ATOM 609 O O . LEU A 1 80 ? -5.052 1.043 16.146 1.00 92.62 80 LEU A O 1
ATOM 613 N N . LEU A 1 81 ? -5.414 2.208 14.256 1.00 89.62 81 LEU A N 1
ATOM 614 C CA . LEU A 1 81 ? -6.446 3.085 14.824 1.00 89.62 81 LEU A CA 1
ATOM 615 C C . LEU A 1 81 ? -7.658 2.300 15.344 1.00 89.62 81 LEU A C 1
ATOM 617 O O . LEU A 1 81 ? -8.148 2.571 16.440 1.00 89.62 81 LEU A O 1
ATOM 621 N N . PHE A 1 82 ? -8.120 1.298 14.591 1.00 87.69 82 PHE A N 1
ATOM 622 C CA . PHE A 1 82 ? -9.221 0.436 15.036 1.00 87.69 82 PHE A CA 1
ATOM 623 C C . PHE A 1 82 ? -8.819 -0.411 16.240 1.00 87.69 82 PHE A C 1
ATOM 625 O O . PHE A 1 82 ? -9.568 -0.490 17.210 1.00 87.69 82 PHE A O 1
ATOM 632 N N . ARG A 1 83 ? -7.605 -0.970 16.227 1.00 86.81 83 ARG A N 1
ATOM 633 C CA . ARG A 1 83 ? -7.085 -1.744 17.358 1.00 86.81 83 ARG A CA 1
ATOM 634 C C . ARG A 1 83 ? -6.968 -0.902 18.629 1.00 86.81 83 ARG A C 1
ATOM 636 O O . ARG A 1 83 ? -7.314 -1.381 19.701 1.00 86.81 83 ARG A O 1
ATOM 643 N N . MET A 1 84 ? -6.514 0.346 18.521 1.00 89.62 84 MET A N 1
ATOM 644 C CA . MET A 1 84 ? -6.475 1.268 19.659 1.00 89.62 84 MET A CA 1
ATOM 645 C C . MET A 1 84 ? -7.871 1.506 20.244 1.00 89.62 84 MET A C 1
ATOM 647 O O . MET A 1 84 ? -8.023 1.523 21.461 1.00 89.62 84 MET A O 1
ATOM 651 N N . ASN A 1 85 ? -8.890 1.664 19.398 1.00 87.69 85 ASN A N 1
ATOM 652 C CA . ASN A 1 85 ? -10.269 1.846 19.849 1.00 87.69 85 ASN A CA 1
ATOM 653 C C . ASN A 1 85 ? -10.804 0.600 20.585 1.00 87.69 85 ASN A C 1
ATOM 655 O O . ASN A 1 85 ? -11.384 0.730 21.663 1.00 87.69 85 ASN A O 1
ATOM 659 N N . GLU A 1 86 ? -10.531 -0.603 20.069 1.00 85.62 86 GLU A N 1
ATOM 660 C CA . GLU A 1 86 ? -10.848 -1.855 20.776 1.00 85.62 86 GLU A CA 1
ATOM 661 C C . GLU A 1 86 ? -10.166 -1.902 22.151 1.00 85.62 86 GLU A C 1
ATOM 663 O O . GLU A 1 86 ? -10.842 -2.060 23.161 1.00 85.62 86 GLU A O 1
ATOM 668 N N . SER A 1 87 ? -8.857 -1.633 22.224 1.00 87.94 87 SER A N 1
ATOM 669 C CA . SER A 1 87 ? -8.124 -1.634 23.500 1.00 87.94 87 SER A CA 1
ATOM 670 C C . SER A 1 87 ? -8.653 -0.608 24.510 1.00 87.94 87 SER A C 1
ATOM 672 O O . SER A 1 87 ? -8.711 -0.890 25.704 1.00 87.94 87 SER A O 1
ATOM 674 N N . LEU A 1 88 ? -9.064 0.582 24.059 1.00 88.81 88 LEU A N 1
ATOM 675 C CA . LEU A 1 88 ? -9.694 1.583 24.928 1.00 88.81 88 LEU A CA 1
ATOM 676 C C . LEU A 1 88 ? -11.067 1.124 25.434 1.00 88.81 88 LEU A C 1
ATOM 678 O O . LEU A 1 88 ? -11.427 1.398 26.581 1.00 88.81 88 LEU A O 1
ATOM 682 N N . THR A 1 89 ? -11.829 0.427 24.590 1.00 87.25 89 THR A N 1
ATOM 683 C CA . THR A 1 89 ? -13.124 -0.150 24.964 1.00 87.25 89 THR A CA 1
ATOM 684 C C . THR A 1 89 ? -12.945 -1.245 26.015 1.00 87.25 89 THR A C 1
ATOM 686 O O . THR A 1 89 ? -13.641 -1.218 27.030 1.00 87.25 89 THR A O 1
ATOM 689 N N . ASP A 1 90 ? -11.950 -2.116 25.845 1.00 88.06 90 ASP A N 1
ATOM 690 C CA . ASP A 1 90 ? -11.612 -3.171 26.806 1.00 88.06 90 ASP A CA 1
ATOM 691 C C . ASP A 1 90 ? -11.231 -2.590 28.179 1.00 88.06 90 ASP A C 1
ATOM 693 O O . ASP A 1 90 ? -11.748 -3.022 29.210 1.00 88.06 90 ASP A O 1
ATOM 697 N N . ILE A 1 91 ? -10.379 -1.555 28.211 1.00 91.69 91 ILE A N 1
ATOM 698 C CA . ILE A 1 91 ? -9.992 -0.869 29.460 1.00 91.69 91 ILE A CA 1
ATOM 699 C C . ILE A 1 91 ? -11.220 -0.275 30.163 1.00 91.69 91 ILE A C 1
ATOM 701 O O . ILE A 1 91 ? -11.360 -0.388 31.382 1.00 91.69 91 ILE A O 1
ATOM 705 N N . LYS A 1 92 ? -12.137 0.339 29.406 1.00 90.94 92 LYS A N 1
ATOM 706 C CA . LYS A 1 92 ? -13.376 0.909 29.950 1.00 90.94 92 LYS A CA 1
ATOM 707 C C . LYS A 1 92 ? -14.287 -0.161 30.558 1.00 90.94 92 LYS A C 1
ATOM 709 O O . LYS A 1 92 ? -14.932 0.110 31.569 1.00 90.94 92 LYS A O 1
ATOM 714 N N . GLU A 1 93 ? -14.379 -1.342 29.949 1.00 90.94 93 GLU A N 1
ATOM 715 C CA . GLU A 1 93 ? -15.172 -2.449 30.493 1.00 90.94 93 GLU A CA 1
ATOM 716 C C . GLU A 1 93 ? -14.558 -3.044 31.762 1.00 90.94 93 GLU A C 1
ATOM 718 O O . GLU A 1 93 ? -15.298 -3.343 32.701 1.00 90.94 93 GLU A O 1
ATOM 723 N N . LEU A 1 94 ? -13.228 -3.165 31.819 1.00 93.00 94 LEU A N 1
ATOM 724 C CA . LEU A 1 94 ? -12.512 -3.629 33.011 1.00 93.00 94 LEU A CA 1
ATOM 725 C C . LEU A 1 94 ? -12.762 -2.705 34.211 1.00 93.00 94 LEU A C 1
ATOM 727 O O . LEU A 1 94 ? -13.163 -3.185 35.266 1.00 93.00 94 LEU A O 1
ATOM 731 N N . LEU A 1 95 ? -12.647 -1.386 34.022 1.00 92.94 95 LEU A N 1
ATOM 732 C CA . LEU A 1 95 ? -12.914 -0.389 35.071 1.00 92.94 95 LEU A CA 1
ATOM 733 C C . LEU A 1 95 ? -14.378 -0.340 35.530 1.00 92.94 95 LEU A C 1
ATOM 735 O O . LEU A 1 95 ? -14.664 0.188 36.594 1.00 92.94 95 LEU A O 1
ATOM 739 N N . LYS A 1 96 ? -15.322 -0.833 34.721 1.00 89.50 96 LYS A N 1
ATOM 740 C CA . LYS A 1 96 ? -16.750 -0.880 35.076 1.00 89.50 96 LYS A CA 1
ATOM 741 C C . LYS A 1 96 ? -17.120 -2.087 35.941 1.00 89.50 96 LYS A C 1
ATOM 743 O O . LYS A 1 96 ? -18.235 -2.126 36.457 1.00 89.50 96 LYS A O 1
ATOM 748 N N . LYS A 1 97 ? -16.260 -3.108 35.967 1.00 80.19 97 LYS A N 1
ATOM 749 C CA . LYS A 1 97 ? -16.455 -4.343 36.737 1.00 80.19 97 LYS A CA 1
ATOM 750 C C . LYS A 1 97 ? -15.855 -4.271 38.141 1.00 80.19 97 LYS A C 1
ATOM 752 O O . LYS A 1 97 ? -16.225 -5.110 38.960 1.00 80.19 97 LYS A O 1
ATOM 757 N N . GLU A 1 98 ? -14.953 -3.323 38.384 1.00 61.12 98 GLU A N 1
ATOM 758 C CA . GLU A 1 98 ? -14.472 -2.931 39.717 1.00 61.12 98 GLU A CA 1
ATOM 759 C C . GLU A 1 98 ? -15.429 -1.925 40.370 1.00 61.12 98 GLU A C 1
ATOM 761 O O . GLU A 1 98 ? -15.613 -2.025 41.604 1.00 61.12 98 GLU A O 1
#